Protein AF-A0A1J4SGW4-F1 (afdb_monomer_lite)

Structure (mmCIF, N/CA/C/O backbone):
data_AF-A0A1J4SGW4-F1
#
_entry.id   AF-A0A1J4SGW4-F1
#
loop_
_atom_site.group_PDB
_atom_site.id
_atom_site.type_symbol
_atom_site.label_atom_id
_atom_site.label_alt_id
_atom_site.label_comp_id
_atom_site.label_asym_id
_atom_site.label_entity_id
_atom_site.label_seq_id
_atom_site.pdbx_PDB_ins_code
_atom_site.Cartn_x
_atom_site.Cartn_y
_atom_site.Cartn_z
_atom_site.occupancy
_atom_site.B_iso_or_equiv
_atom_site.auth_seq_id
_atom_site.auth_comp_id
_atom_site.auth_asym_id
_atom_site.auth_atom_id
_atom_site.pdbx_PDB_model_num
ATOM 1 N N . MET A 1 1 ? -17.509 11.797 4.857 1.00 48.19 1 MET A N 1
ATOM 2 C CA . MET A 1 1 ? -18.367 10.602 5.012 1.00 48.19 1 MET A CA 1
ATOM 3 C C . MET A 1 1 ? -18.067 9.658 3.865 1.00 48.19 1 MET A C 1
ATOM 5 O O . MET A 1 1 ? -18.236 10.061 2.722 1.00 48.19 1 MET A O 1
ATOM 9 N N . THR A 1 2 ? -17.575 8.451 4.139 1.00 59.09 2 THR A N 1
ATOM 10 C CA . THR A 1 2 ? -17.540 7.385 3.130 1.00 59.09 2 THR A CA 1
ATOM 11 C C . THR A 1 2 ? -18.971 7.099 2.702 1.00 59.09 2 THR A C 1
ATOM 13 O O . THR A 1 2 ? -19.815 6.819 3.547 1.00 59.09 2 THR A O 1
ATOM 16 N N . GLN A 1 3 ? -19.263 7.253 1.410 1.00 57.56 3 GLN A N 1
ATOM 17 C CA . GLN A 1 3 ? -20.639 7.281 0.902 1.00 57.56 3 GLN A CA 1
ATOM 18 C C . GLN A 1 3 ? -21.395 5.947 1.035 1.00 57.56 3 GLN A C 1
ATOM 20 O O . GLN A 1 3 ? -22.600 5.930 0.838 1.00 57.56 3 GLN A O 1
ATOM 25 N N . ASN A 1 4 ? -20.719 4.870 1.442 1.00 67.56 4 ASN A N 1
ATOM 26 C CA . ASN A 1 4 ? -21.299 3.587 1.833 1.00 67.56 4 ASN A CA 1
ATOM 27 C C . ASN A 1 4 ? -20.594 3.092 3.110 1.00 67.56 4 ASN A C 1
ATOM 29 O O . ASN A 1 4 ? -19.445 3.476 3.350 1.00 67.56 4 ASN A O 1
ATOM 33 N N . PHE A 1 5 ? -21.263 2.256 3.917 1.00 78.25 5 PHE A N 1
ATOM 34 C CA . PHE A 1 5 ? -20.767 1.647 5.16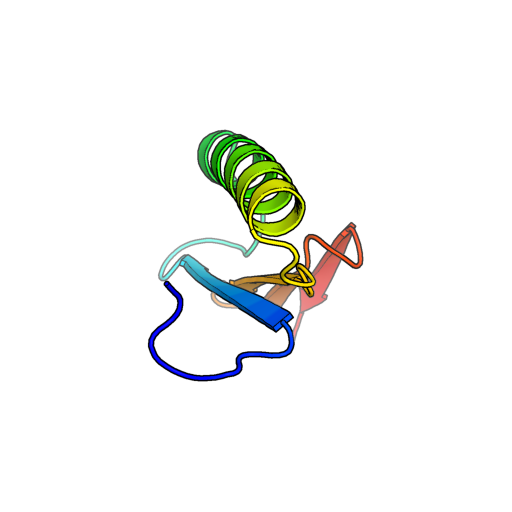9 1.00 78.25 5 PHE A CA 1
ATOM 35 C C . PHE A 1 5 ? -19.572 0.693 4.944 1.00 78.25 5 PHE A C 1
ATOM 37 O O . PHE A 1 5 ? -19.639 -0.503 5.223 1.00 78.25 5 PHE A O 1
ATOM 44 N N . ALA A 1 6 ? -18.471 1.202 4.394 1.00 81.69 6 ALA A N 1
ATOM 45 C CA . ALA A 1 6 ? -17.277 0.430 4.107 1.00 81.69 6 ALA A CA 1
ATOM 46 C C . ALA A 1 6 ? -16.642 -0.045 5.418 1.00 81.69 6 ALA A C 1
ATOM 48 O O . ALA A 1 6 ? -16.223 0.756 6.249 1.00 81.69 6 ALA A O 1
ATOM 49 N N . SER A 1 7 ? -16.549 -1.363 5.595 1.00 86.69 7 SER A N 1
ATOM 50 C CA . SER A 1 7 ? -15.944 -1.969 6.789 1.00 86.69 7 SER A CA 1
ATOM 51 C C . SER A 1 7 ? -14.410 -1.958 6.762 1.00 86.69 7 SER A C 1
ATOM 53 O O . SER A 1 7 ? -13.770 -2.273 7.764 1.00 86.69 7 SER A O 1
ATOM 55 N N . GLY A 1 8 ? -13.804 -1.604 5.627 1.00 92.31 8 GLY A N 1
ATOM 56 C CA . GLY A 1 8 ? -12.360 -1.500 5.479 1.00 92.31 8 GLY A CA 1
ATOM 57 C C . GLY A 1 8 ? -11.932 -0.959 4.117 1.00 92.31 8 GLY A C 1
ATOM 58 O O . GLY A 1 8 ? -12.762 -0.757 3.231 1.00 92.31 8 GLY A O 1
ATOM 59 N N . LEU A 1 9 ? -10.629 -0.724 3.971 1.00 94.25 9 LEU A N 1
ATOM 60 C CA . LEU A 1 9 ? -10.001 -0.155 2.782 1.00 94.25 9 LEU A CA 1
ATOM 61 C C . LEU A 1 9 ? -8.831 -1.028 2.320 1.00 94.25 9 LEU A C 1
ATOM 63 O O . LEU A 1 9 ? -7.950 -1.352 3.115 1.00 94.25 9 LEU A O 1
ATOM 67 N N . ILE A 1 10 ? -8.810 -1.355 1.029 1.00 96.62 10 ILE A N 1
ATOM 68 C CA . ILE A 1 10 ? -7.642 -1.896 0.324 1.00 96.62 10 ILE A CA 1
ATOM 69 C C . ILE A 1 10 ? -7.249 -0.876 -0.742 1.00 96.62 10 ILE A C 1
ATOM 71 O O . ILE A 1 10 ? -8.110 -0.397 -1.479 1.00 96.62 10 ILE A O 1
ATOM 75 N N . CYS A 1 11 ? -5.963 -0.549 -0.821 1.00 97.19 11 CYS A N 1
ATOM 76 C CA . CYS A 1 11 ? -5.401 0.237 -1.912 1.00 97.19 11 CYS A CA 1
ATOM 77 C C . CYS A 1 11 ? -4.676 -0.685 -2.895 1.00 97.19 11 CYS A C 1
ATOM 79 O O . CYS A 1 11 ? -4.012 -1.633 -2.474 1.00 97.19 11 CYS A O 1
ATOM 81 N N . ILE A 1 12 ? -4.807 -0.416 -4.192 1.00 96.81 12 ILE A N 1
ATOM 82 C CA . ILE A 1 12 ? -4.117 -1.166 -5.240 1.00 96.81 12 ILE A CA 1
ATOM 83 C C . ILE A 1 12 ? -3.402 -0.172 -6.155 1.00 96.81 12 ILE A C 1
ATOM 85 O O . ILE A 1 12 ? -4.033 0.749 -6.673 1.00 96.81 12 ILE A O 1
ATOM 89 N N . HIS A 1 13 ? -2.106 -0.390 -6.358 1.00 93.88 13 HIS A N 1
ATOM 90 C CA . HIS A 1 13 ? -1.229 0.361 -7.255 1.00 93.88 13 HIS A CA 1
ATOM 91 C C . HIS A 1 13 ? -0.661 -0.611 -8.302 1.00 93.88 13 HIS A C 1
ATOM 93 O O . HIS A 1 13 ? -0.368 -1.760 -7.983 1.00 93.88 13 HIS A O 1
ATOM 99 N N . ASN A 1 14 ? -0.505 -0.182 -9.557 1.00 95.19 14 ASN A N 1
ATOM 100 C CA . ASN A 1 14 ? 0.184 -0.963 -10.591 1.00 95.19 14 ASN A CA 1
ATOM 101 C C . ASN A 1 14 ? 1.515 -0.308 -11.011 1.00 95.19 14 ASN A C 1
ATOM 103 O O . ASN A 1 14 ? 1.512 0.872 -11.350 1.00 95.19 14 ASN A O 1
ATOM 107 N N . HIS A 1 15 ? 2.610 -1.072 -11.017 1.00 94.88 15 HIS A N 1
ATOM 108 C CA . HIS A 1 15 ? 3.901 -0.773 -11.640 1.00 94.88 15 HIS A CA 1
ATOM 109 C C . HIS A 1 15 ? 3.956 -1.459 -13.018 1.00 94.88 15 HIS A C 1
ATOM 111 O O . HIS A 1 15 ? 4.443 -2.586 -13.127 1.00 94.88 15 HIS A O 1
ATOM 117 N N . PRO A 1 16 ? 3.501 -0.810 -14.110 1.00 88.31 16 PRO A N 1
ATOM 118 C CA . PRO A 1 16 ? 3.252 -1.505 -15.377 1.00 88.31 16 PRO A CA 1
ATOM 119 C C . PRO A 1 16 ? 4.524 -2.036 -16.052 1.00 88.31 16 PRO A C 1
ATOM 121 O O . PRO A 1 16 ? 4.462 -2.957 -16.863 1.00 88.31 16 PRO A O 1
ATOM 124 N N . PHE A 1 17 ? 5.674 -1.440 -15.728 1.00 84.56 17 PHE A N 1
ATOM 125 C CA . PHE A 1 17 ? 6.975 -1.752 -16.325 1.00 84.56 17 PHE A CA 1
ATOM 126 C C . PHE A 1 17 ? 8.026 -2.193 -15.296 1.00 84.56 17 PHE A C 1
ATOM 128 O O . PHE A 1 17 ? 9.164 -2.454 -15.678 1.00 84.56 17 PHE A O 1
ATOM 135 N N . GLY A 1 18 ? 7.671 -2.241 -14.009 1.00 85.38 18 GLY A N 1
ATOM 136 C CA . GLY A 1 18 ? 8.596 -2.496 -12.905 1.00 85.38 18 GLY A CA 1
ATOM 137 C C . GLY A 1 18 ? 8.283 -3.781 -12.145 1.00 85.38 18 GLY A C 1
ATOM 138 O O . GLY A 1 18 ? 7.257 -4.433 -12.365 1.00 85.38 18 GLY A O 1
ATOM 139 N N . ASP A 1 19 ? 9.183 -4.132 -11.228 1.00 92.75 19 ASP A N 1
ATOM 140 C CA . ASP A 1 19 ? 8.857 -5.084 -10.174 1.00 92.75 19 ASP A CA 1
ATOM 141 C C . ASP A 1 19 ? 7.907 -4.440 -9.145 1.00 92.75 19 ASP A C 1
ATOM 143 O O . ASP A 1 19 ? 7.648 -3.232 -9.150 1.00 92.75 19 ASP A O 1
ATOM 147 N N . ALA A 1 20 ? 7.332 -5.271 -8.281 1.00 96.38 20 ALA A N 1
ATOM 148 C CA . ALA A 1 20 ? 6.356 -4.823 -7.297 1.00 96.38 20 ALA A CA 1
ATOM 149 C C . ALA A 1 20 ? 6.984 -4.132 -6.070 1.00 96.38 20 ALA A C 1
ATOM 151 O O . ALA A 1 20 ? 6.278 -3.872 -5.097 1.00 96.38 20 ALA A O 1
ATOM 152 N N . THR A 1 21 ? 8.293 -3.860 -6.065 1.00 95.38 21 THR A N 1
ATOM 153 C CA . THR A 1 21 ? 8.971 -3.241 -4.921 1.00 95.38 21 THR A CA 1
ATOM 154 C C . THR A 1 21 ? 8.423 -1.832 -4.694 1.00 95.38 21 THR A C 1
ATOM 156 O O . THR A 1 21 ? 8.381 -1.042 -5.638 1.00 95.38 21 THR A O 1
ATOM 159 N N . PRO A 1 22 ? 8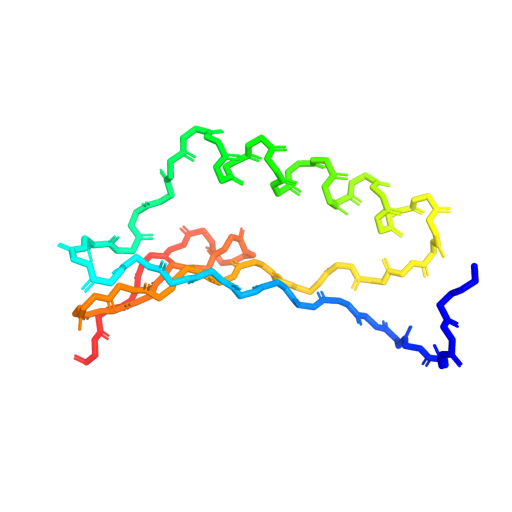.014 -1.483 -3.463 1.00 96.81 22 PRO A N 1
ATOM 160 C CA . PRO A 1 22 ? 7.493 -0.155 -3.172 1.00 96.81 22 PRO A CA 1
ATOM 161 C C . PRO A 1 22 ? 8.562 0.928 -3.332 1.00 96.81 22 PRO A C 1
ATOM 163 O O . PRO A 1 22 ? 9.705 0.771 -2.898 1.00 96.81 22 PRO A O 1
ATOM 166 N N . SER A 1 23 ? 8.165 2.060 -3.909 1.00 96.06 23 SER A N 1
ATOM 167 C CA . SER A 1 23 ? 8.947 3.296 -3.865 1.00 96.06 23 SER A CA 1
ATOM 168 C C . SER A 1 23 ? 8.834 3.982 -2.494 1.00 96.06 23 SER A C 1
ATOM 170 O O . SER A 1 23 ? 7.977 3.649 -1.669 1.00 96.06 23 SER A O 1
ATOM 172 N N . LYS A 1 24 ? 9.666 5.001 -2.244 1.00 97.56 24 LYS A N 1
ATOM 173 C CA . LYS A 1 24 ? 9.550 5.827 -1.025 1.00 97.56 24 LYS A CA 1
ATOM 174 C C . LYS A 1 24 ? 8.226 6.588 -0.983 1.00 97.56 24 LYS A C 1
ATOM 176 O O . LYS A 1 24 ? 7.677 6.850 0.091 1.00 97.56 24 LYS A O 1
ATOM 181 N N . GLU A 1 25 ? 7.722 6.953 -2.151 1.00 97.25 25 GLU A N 1
ATOM 182 C CA . GLU A 1 25 ? 6.446 7.616 -2.347 1.00 97.25 25 GLU A CA 1
ATOM 183 C C . GLU A 1 25 ? 5.297 6.670 -1.979 1.00 97.25 25 GLU A C 1
ATOM 185 O O . GLU A 1 25 ? 4.404 7.081 -1.237 1.00 97.25 25 GLU A O 1
ATOM 190 N N . ASP A 1 26 ? 5.363 5.394 -2.380 1.00 97.12 26 ASP A N 1
ATOM 191 C CA . ASP A 1 26 ? 4.384 4.375 -1.976 1.00 97.12 26 ASP A CA 1
ATOM 192 C C . ASP A 1 26 ? 4.386 4.152 -0.464 1.00 97.12 26 ASP A C 1
ATOM 194 O O . ASP A 1 26 ? 3.322 4.057 0.153 1.00 97.12 26 ASP A O 1
ATOM 198 N N . GLU A 1 27 ? 5.563 4.096 0.165 1.00 98.00 27 GLU A N 1
ATOM 199 C CA . GLU A 1 27 ? 5.683 3.964 1.620 1.00 98.00 27 GLU A CA 1
ATOM 200 C C . GLU A 1 27 ? 5.063 5.162 2.349 1.00 98.00 27 GLU A C 1
ATOM 202 O O . GLU A 1 27 ? 4.257 4.993 3.274 1.00 98.00 27 GLU A O 1
ATOM 207 N N . SER A 1 28 ? 5.395 6.373 1.901 1.00 98.31 28 SER A N 1
ATOM 208 C CA . SER A 1 28 ? 4.894 7.624 2.475 1.00 98.31 28 SER A CA 1
ATOM 209 C C . SER A 1 28 ? 3.378 7.738 2.315 1.00 98.31 28 SER A C 1
ATOM 211 O O . SER A 1 28 ? 2.667 8.042 3.278 1.00 98.31 28 SER A O 1
ATOM 213 N N . PHE A 1 29 ? 2.868 7.415 1.126 1.00 98.00 29 PHE A N 1
ATOM 214 C CA . PHE A 1 29 ? 1.440 7.370 0.836 1.00 98.00 29 PHE A CA 1
ATOM 215 C C . PHE A 1 29 ? 0.721 6.337 1.709 1.00 98.00 29 PHE A C 1
ATOM 217 O O . PHE A 1 29 ? -0.302 6.645 2.320 1.00 98.00 29 PHE A O 1
ATOM 224 N N . THR A 1 30 ? 1.283 5.134 1.846 1.00 98.19 30 THR A N 1
ATOM 225 C CA . THR A 1 30 ? 0.716 4.075 2.694 1.00 98.19 30 THR A CA 1
ATOM 226 C C . THR A 1 30 ? 0.638 4.504 4.155 1.00 98.19 30 THR A C 1
ATOM 228 O O . THR A 1 30 ? -0.345 4.205 4.834 1.00 98.19 30 THR A O 1
ATOM 231 N N . SER A 1 31 ? 1.660 5.203 4.654 1.00 98.06 31 SER A N 1
ATOM 232 C CA . SER A 1 31 ? 1.678 5.743 6.015 1.00 98.06 31 SER A CA 1
ATOM 233 C C . SER A 1 31 ? 0.556 6.764 6.224 1.00 98.06 31 SER A C 1
ATOM 235 O O . SER A 1 31 ? -0.258 6.618 7.137 1.00 98.06 31 SER A O 1
ATOM 237 N N . ALA A 1 32 ? 0.431 7.736 5.314 1.00 98.06 32 ALA A N 1
ATOM 238 C CA . ALA A 1 32 ? -0.633 8.735 5.361 1.00 98.06 32 ALA A CA 1
ATOM 239 C C . ALA A 1 32 ? -2.032 8.099 5.273 1.00 98.06 32 ALA A C 1
ATOM 241 O O . ALA A 1 32 ? -2.944 8.479 6.008 1.00 98.06 32 ALA A O 1
ATOM 242 N N . LEU A 1 33 ? -2.199 7.087 4.419 1.00 96.75 33 LEU A N 1
ATOM 243 C CA . LEU A 1 33 ? -3.461 6.375 4.244 1.00 96.75 33 LEU A CA 1
ATOM 244 C C . LEU A 1 33 ? -3.856 5.566 5.488 1.00 96.75 33 LEU A C 1
ATOM 246 O O . LEU A 1 33 ? -5.037 5.528 5.843 1.00 96.75 33 LEU A O 1
ATOM 250 N N . LYS A 1 34 ? -2.887 4.956 6.182 1.00 97.00 34 LYS A N 1
ATOM 251 C CA . LYS A 1 34 ? -3.112 4.274 7.468 1.00 97.00 34 LYS A CA 1
ATOM 252 C C . LYS A 1 34 ? -3.587 5.245 8.545 1.00 97.00 34 LYS A C 1
ATOM 254 O O . LYS A 1 34 ? -4.569 4.945 9.226 1.00 97.00 34 LYS A O 1
ATOM 259 N N . GLU A 1 35 ? -2.951 6.410 8.663 1.00 97.62 35 GLU A N 1
ATOM 260 C CA . GLU A 1 35 ? -3.380 7.446 9.611 1.00 97.62 35 GLU A CA 1
ATOM 261 C C . GLU A 1 35 ? -4.767 7.996 9.261 1.00 97.62 35 GLU A C 1
ATOM 263 O O . GLU A 1 35 ? -5.620 8.126 10.137 1.00 97.62 35 GLU A O 1
ATOM 268 N N . PHE A 1 36 ? -5.055 8.219 7.977 1.00 94.88 36 PHE A N 1
ATOM 269 C CA . PHE A 1 36 ? -6.392 8.604 7.527 1.00 94.88 36 PHE A CA 1
ATOM 270 C C . PHE A 1 36 ? -7.453 7.562 7.909 1.00 94.88 36 PHE A C 1
ATOM 272 O O . PHE A 1 36 ? -8.482 7.907 8.487 1.00 94.88 36 PHE A O 1
ATOM 279 N N . CYS A 1 37 ? -7.200 6.278 7.640 1.00 94.19 37 CYS A N 1
ATOM 280 C CA . CYS A 1 37 ? -8.120 5.196 7.996 1.00 94.19 37 CYS A CA 1
ATOM 281 C C . CYS A 1 37 ? -8.386 5.160 9.509 1.00 94.19 37 CYS A C 1
ATOM 283 O O . CYS A 1 37 ? -9.540 5.057 9.928 1.00 94.19 37 CYS A O 1
ATOM 285 N N . LYS A 1 38 ? -7.338 5.333 10.325 1.00 94.19 38 LYS A N 1
ATOM 286 C CA . LYS A 1 38 ? -7.438 5.423 11.787 1.00 94.19 38 LYS A CA 1
ATOM 287 C C . LYS A 1 38 ? -8.314 6.596 12.235 1.00 94.19 38 LYS A C 1
ATOM 289 O O . LYS A 1 38 ? -9.190 6.396 13.071 1.00 94.19 38 LYS A O 1
ATOM 294 N N . LEU A 1 39 ? -8.120 7.787 11.665 1.00 94.06 39 LEU A N 1
ATOM 295 C CA . LEU A 1 39 ? -8.927 8.975 11.975 1.00 94.06 39 LEU A CA 1
ATOM 296 C C . LEU A 1 39 ? -10.401 8.799 11.592 1.00 94.06 39 LEU A C 1
ATOM 298 O O . LEU A 1 39 ? -11.287 9.281 12.290 1.00 94.06 39 LEU A O 1
ATOM 302 N N . MET A 1 40 ? -10.665 8.086 10.499 1.00 90.62 40 MET A N 1
ATOM 303 C CA . MET A 1 40 ? -12.016 7.853 9.988 1.00 90.62 40 MET A CA 1
ATOM 304 C C . MET A 1 40 ? -12.717 6.642 10.619 1.00 90.62 40 MET A C 1
ATOM 306 O O . MET A 1 40 ? -13.868 6.374 10.281 1.00 90.62 40 MET A O 1
ATOM 310 N N . GLY A 1 41 ? -12.045 5.887 11.496 1.00 90.56 41 GLY A N 1
ATOM 311 C CA . GLY A 1 41 ? -12.581 4.643 12.057 1.00 90.56 41 GLY A CA 1
ATOM 312 C C . GLY A 1 41 ? -12.755 3.521 11.024 1.00 90.56 41 GLY A C 1
ATOM 313 O O . GLY A 1 41 ? -13.561 2.616 11.227 1.00 90.56 41 GLY A O 1
ATOM 314 N N . ILE A 1 42 ? -12.016 3.570 9.912 1.00 91.94 42 ILE A N 1
ATOM 315 C CA . ILE A 1 42 ? -12.048 2.570 8.839 1.00 91.94 42 ILE A CA 1
ATOM 316 C C . ILE A 1 42 ? -10.864 1.624 9.022 1.00 91.94 42 ILE A C 1
ATOM 318 O O . ILE A 1 42 ? -9.734 2.052 9.252 1.00 91.94 42 ILE A O 1
ATOM 322 N N . LYS A 1 43 ? -11.086 0.316 8.878 1.00 94.56 43 LYS A N 1
ATOM 323 C CA . LYS A 1 43 ? -9.992 -0.657 8.938 1.00 94.56 43 LYS A CA 1
ATOM 324 C C . LYS A 1 43 ? -9.149 -0.596 7.662 1.00 94.56 43 LYS A C 1
ATOM 326 O O . LYS A 1 43 ? -9.617 -0.982 6.596 1.00 94.56 43 LYS A O 1
ATOM 331 N N . PHE A 1 44 ? -7.891 -0.182 7.763 1.00 96.62 44 PHE A N 1
ATOM 332 C CA . PHE A 1 44 ? -6.929 -0.385 6.680 1.00 96.62 44 PHE A CA 1
ATOM 333 C C . PHE A 1 44 ? -6.580 -1.878 6.579 1.00 96.62 44 PHE A C 1
ATOM 335 O O . PHE A 1 44 ? -6.150 -2.478 7.566 1.00 96.62 44 PHE A O 1
ATOM 342 N N . LEU A 1 45 ? -6.808 -2.490 5.418 1.00 97.75 45 LEU A N 1
ATOM 343 C CA . LEU A 1 45 ? -6.621 -3.925 5.195 1.00 97.75 45 LEU A CA 1
ATOM 344 C C . LEU A 1 45 ? -5.294 -4.222 4.496 1.00 97.75 45 LEU A C 1
ATOM 346 O O . LEU A 1 45 ? -4.546 -5.075 4.970 1.00 97.75 45 LEU A O 1
ATOM 350 N N . ASP A 1 46 ? -5.003 -3.531 3.393 1.00 98.06 46 ASP A N 1
ATOM 351 C CA . ASP A 1 46 ? -3.733 -3.670 2.682 1.00 98.06 46 ASP A CA 1
ATOM 352 C C . ASP A 1 46 ? -3.489 -2.517 1.697 1.00 98.06 46 ASP A C 1
ATOM 3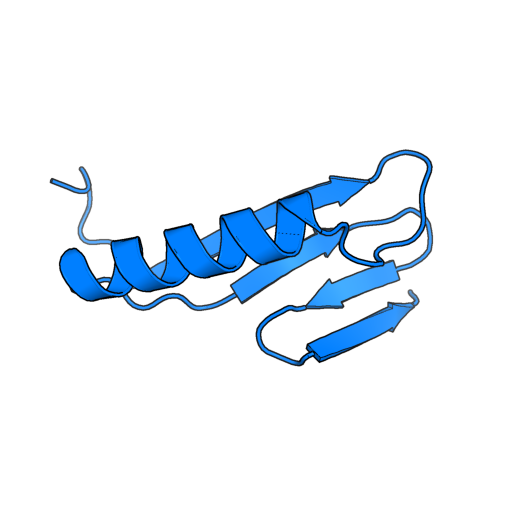54 O O . ASP A 1 46 ? -4.418 -1.817 1.287 1.00 98.06 46 ASP A O 1
ATOM 358 N N . HIS A 1 47 ? -2.235 -2.366 1.286 1.00 98.44 47 HIS A N 1
ATOM 359 C CA . HIS A 1 47 ? -1.862 -1.711 0.040 1.00 98.44 47 HIS A CA 1
ATOM 360 C C . HIS A 1 47 ? -1.080 -2.738 -0.780 1.00 98.44 47 HIS A C 1
ATOM 362 O O . HIS A 1 47 ? -0.098 -3.301 -0.295 1.00 98.44 47 HIS A O 1
ATOM 368 N N . ILE A 1 48 ? -1.563 -3.031 -1.983 1.00 98.31 48 ILE A N 1
ATOM 369 C CA . ILE A 1 48 ? -0.979 -4.035 -2.867 1.00 98.31 48 ILE A CA 1
ATOM 370 C C . ILE A 1 48 ? -0.421 -3.336 -4.099 1.00 98.31 48 ILE A C 1
ATOM 372 O O . ILE A 1 48 ? -1.160 -2.647 -4.802 1.00 98.31 48 ILE A O 1
ATOM 376 N N . ILE A 1 49 ? 0.865 -3.543 -4.364 1.00 97.94 49 ILE A N 1
ATOM 377 C CA . ILE A 1 49 ? 1.510 -3.110 -5.602 1.00 97.94 49 ILE A CA 1
ATOM 378 C C . ILE A 1 49 ? 1.588 -4.321 -6.520 1.00 97.94 49 ILE A C 1
ATOM 380 O O . ILE A 1 49 ? 2.193 -5.324 -6.156 1.00 97.94 49 ILE A O 1
ATOM 384 N N . PHE A 1 50 ? 0.981 -4.244 -7.697 1.00 97.38 50 PHE A N 1
ATOM 385 C CA . PHE A 1 50 ? 1.158 -5.239 -8.749 1.00 97.38 50 PHE A CA 1
ATOM 386 C C . PHE A 1 50 ? 2.286 -4.805 -9.673 1.00 97.38 50 PHE A C 1
ATOM 388 O O . PHE A 1 50 ? 2.281 -3.678 -10.157 1.00 97.38 50 PHE A O 1
ATOM 395 N N . GLY A 1 51 ? 3.236 -5.700 -9.915 1.00 95.31 51 GLY A N 1
ATOM 396 C CA . GLY A 1 51 ? 4.244 -5.565 -10.956 1.00 95.31 51 GLY A CA 1
ATOM 397 C C . GLY A 1 51 ? 4.024 -6.605 -12.050 1.00 95.31 51 GLY A C 1
ATOM 398 O O . GLY A 1 51 ? 3.039 -7.350 -12.053 1.00 95.31 51 GLY A O 1
ATOM 399 N N . LYS A 1 52 ? 4.977 -6.686 -12.978 1.00 93.75 52 LYS A N 1
ATOM 400 C CA . LYS A 1 52 ? 4.887 -7.609 -14.117 1.00 93.75 52 LYS A CA 1
ATOM 401 C C . LYS A 1 52 ? 4.914 -9.090 -13.713 1.00 93.75 52 LYS A C 1
ATOM 403 O O . LYS A 1 52 ? 4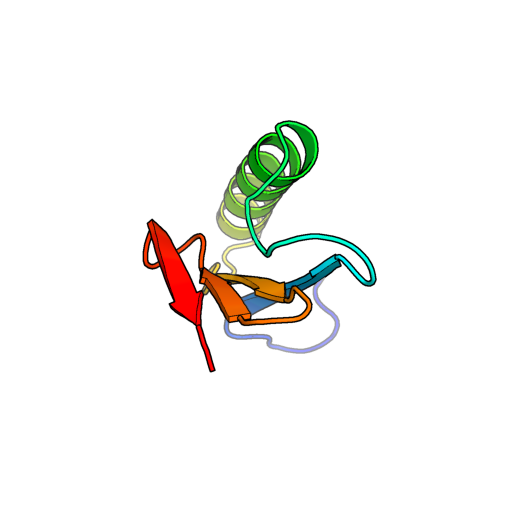.137 -9.874 -14.243 1.00 93.75 52 LYS A O 1
ATOM 408 N N . GLU A 1 53 ? 5.794 -9.454 -12.783 1.00 92.50 53 GLU A N 1
ATOM 409 C CA . GLU A 1 53 ? 6.078 -10.854 -12.419 1.00 92.50 53 GLU A CA 1
ATOM 410 C C . GLU A 1 53 ? 5.533 -11.240 -11.034 1.00 92.50 53 GLU A C 1
ATOM 412 O O . GLU A 1 53 ? 5.729 -12.361 -10.579 1.00 92.50 53 GLU A O 1
ATOM 417 N N . GLY A 1 54 ? 4.838 -10.327 -10.349 1.00 95.12 54 GLY A N 1
ATOM 418 C CA . GLY A 1 54 ? 4.348 -10.577 -9.000 1.00 95.12 54 GLY A CA 1
ATOM 419 C C . GLY A 1 54 ? 3.656 -9.381 -8.362 1.00 95.12 54 GLY A C 1
ATOM 420 O O . GLY A 1 54 ? 3.290 -8.412 -9.030 1.00 95.12 54 GLY A O 1
ATOM 421 N N . PHE A 1 55 ? 3.493 -9.436 -7.043 1.00 97.69 55 PHE A N 1
ATOM 422 C CA . PHE A 1 55 ? 2.925 -8.356 -6.243 1.00 97.69 55 PHE A CA 1
ATOM 423 C C . PHE A 1 55 ? 3.633 -8.194 -4.896 1.00 97.69 55 PHE A C 1
ATOM 425 O O . PHE A 1 55 ? 4.180 -9.148 -4.347 1.00 97.69 55 PHE A O 1
ATOM 432 N N . TYR A 1 56 ? 3.559 -6.997 -4.324 1.00 98.25 56 TYR A N 1
ATOM 433 C CA . TYR A 1 56 ? 3.980 -6.690 -2.962 1.00 98.25 56 TYR A CA 1
ATOM 434 C C . TYR A 1 56 ? 2.763 -6.353 -2.107 1.00 98.25 56 TYR A C 1
ATOM 436 O O . TYR A 1 56 ? 1.895 -5.593 -2.530 1.00 98.25 56 TYR A O 1
ATOM 444 N N . SER A 1 57 ? 2.706 -6.897 -0.893 1.00 98.31 57 SER A N 1
ATOM 445 C CA . SER A 1 57 ? 1.691 -6.558 0.112 1.00 98.31 57 SER A CA 1
ATOM 446 C C . SER A 1 57 ? 2.337 -5.796 1.263 1.00 98.31 57 SER A C 1
ATOM 448 O O . SER A 1 57 ? 3.217 -6.323 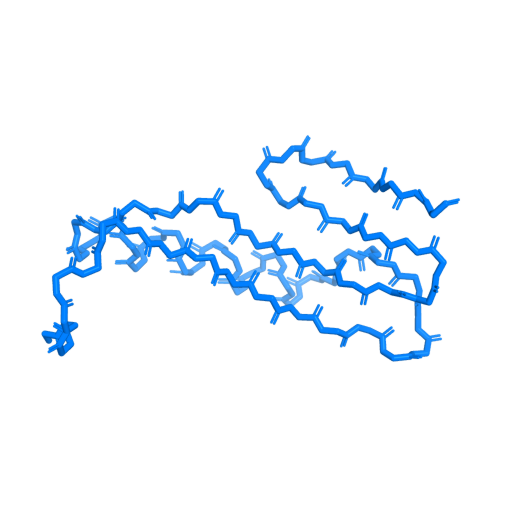1.947 1.00 98.31 57 SER A O 1
ATOM 450 N N . PHE A 1 58 ? 1.856 -4.584 1.543 1.00 98.12 58 PHE A N 1
ATOM 451 C CA . PHE A 1 58 ? 2.300 -3.791 2.693 1.00 98.12 58 PHE A CA 1
ATOM 452 C C . PHE A 1 58 ? 1.875 -4.395 4.035 1.00 98.12 58 PHE A C 1
ATOM 454 O O . PHE A 1 58 ? 2.553 -4.192 5.047 1.00 98.12 58 PHE A O 1
ATOM 461 N N . ASN A 1 59 ? 0.749 -5.109 4.076 1.00 96.75 59 ASN A N 1
ATOM 462 C CA . ASN A 1 59 ? 0.276 -5.794 5.275 1.00 96.75 59 ASN A CA 1
ATOM 463 C C . ASN A 1 59 ? 1.141 -7.021 5.598 1.00 96.75 59 ASN A C 1
ATOM 465 O O . ASN A 1 59 ? 1.493 -7.242 6.754 1.00 96.75 59 ASN A O 1
ATOM 469 N N . LYS A 1 60 ? 1.521 -7.803 4.581 1.00 97.00 60 LYS A N 1
ATOM 470 C CA . LYS A 1 60 ? 2.394 -8.977 4.745 1.00 97.00 60 LYS A CA 1
ATOM 471 C C . LYS A 1 60 ? 3.885 -8.636 4.734 1.00 97.00 60 LYS A C 1
ATOM 473 O O . LYS A 1 60 ? 4.675 -9.450 5.198 1.00 97.00 60 LYS A O 1
ATOM 478 N N . ARG A 1 61 ? 4.256 -7.451 4.236 1.00 96.38 61 ARG A N 1
ATOM 479 C CA . ARG A 1 61 ? 5.639 -6.993 4.016 1.00 96.38 61 ARG A CA 1
ATOM 480 C C . ARG A 1 61 ? 6.470 -8.005 3.231 1.00 96.38 61 ARG A C 1
ATOM 482 O O . ARG A 1 61 ? 7.576 -8.360 3.629 1.00 96.38 61 ARG A O 1
ATOM 489 N N . MET A 1 62 ? 5.910 -8.485 2.129 1.00 96.38 62 MET A N 1
ATOM 490 C CA . MET A 1 62 ? 6.567 -9.452 1.257 1.00 96.38 62 MET A CA 1
ATOM 491 C C . MET A 1 62 ? 6.163 -9.237 -0.194 1.00 96.38 62 MET A C 1
ATOM 493 O O . MET A 1 62 ? 5.029 -8.834 -0.473 1.00 96.38 62 MET A O 1
ATOM 497 N N . THR A 1 63 ? 7.087 -9.577 -1.085 1.00 95.06 63 THR A N 1
ATOM 498 C CA . THR A 1 63 ? 6.820 -9.779 -2.508 1.00 95.06 63 THR A CA 1
ATOM 499 C C . THR A 1 63 ? 6.461 -11.243 -2.743 1.00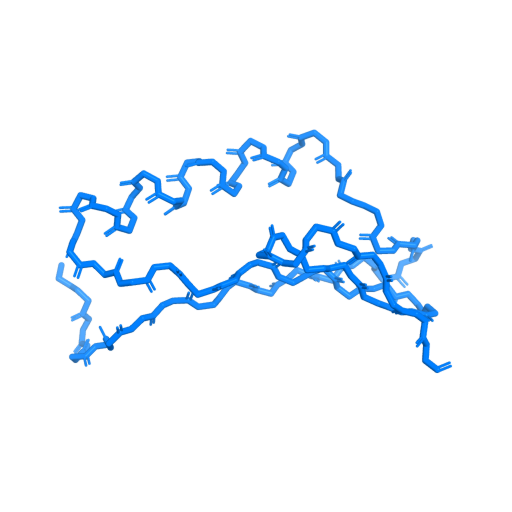 95.06 63 THR A C 1
ATOM 501 O O . THR A 1 63 ? 6.976 -12.136 -2.065 1.00 95.06 63 THR A O 1
ATOM 504 N N . ARG A 1 64 ? 5.560 -11.490 -3.688 1.00 95.44 64 ARG A N 1
ATOM 505 C CA . ARG A 1 64 ? 5.228 -12.817 -4.189 1.00 95.44 64 ARG A CA 1
ATOM 506 C C . ARG A 1 64 ? 5.176 -12.783 -5.707 1.00 95.44 64 ARG A C 1
ATOM 508 O O . ARG A 1 64 ? 4.411 -12.003 -6.268 1.00 95.44 64 ARG A O 1
ATOM 515 N N . ASP A 1 65 ? 5.922 -13.688 -6.316 1.00 92.69 65 ASP A N 1
ATOM 516 C CA . ASP A 1 65 ? 5.910 -13.906 -7.758 1.00 92.69 65 ASP A CA 1
ATOM 517 C C . ASP A 1 65 ? 4.723 -14.805 -8.164 1.00 92.69 65 ASP A C 1
ATOM 519 O O . ASP A 1 65 ? 4.132 -15.488 -7.309 1.00 92.69 65 ASP A O 1
ATOM 523 N N . TYR A 1 66 ? 4.331 -14.754 -9.439 1.00 84.88 66 TYR A N 1
ATOM 524 C CA . TYR A 1 66 ? 3.246 -15.578 -9.997 1.00 84.88 66 TYR A CA 1
ATOM 525 C C . TYR A 1 66 ? 3.610 -17.059 -10.143 1.00 84.88 66 TYR A C 1
ATOM 527 O O . TYR A 1 66 ? 4.782 -17.377 -10.442 1.00 84.88 66 TYR A O 1
#

Secondary structure (DSSP, 8-state):
--SS--SEEEEEEE-TTS-SPPPHHHHHHHHHHHHHHHHTT-EEEEEEEE-SSEEEETTTTEEEE-

Foldseek 3Di:
DPPDPAQADEAEAEPEADAQDDDPVNVVVVVVVCVVCVVVVHHYDWYWYDYDFWIATPVVRDTDGD

InterPro domains:
  IPR001405 Uncharacterised protein family UPF0758 [PTHR30471] (5-61)
  IPR025657 RadC-like JAB domain [PF04002] (4-61)
  IPR037518 MPN domain [PS50249] (1-64)

Sequence (66 aa):
MTQNFASGLICIHNHPFGDATPSKEDESFTSALKEFCKLMGIKFLDHIIFGKEGFYSFNKRMTRDY

Organism: NCBI:txid1817893

pLDDT: mean 92.44, std 9.82, range [48.19, 98.44]

Radius of gyration: 12.75 Å; chains: 1; bounding box: 31×26×28 Å